Protein AF-A0A151T8T0-F1 (afdb_monomer)

Structure (mmCIF, N/CA/C/O backbone):
data_AF-A0A151T8T0-F1
#
_entry.id   AF-A0A151T8T0-F1
#
loop_
_atom_site.group_PDB
_atom_site.id
_atom_site.type_symbol
_atom_site.label_atom_id
_atom_site.label_alt_id
_atom_site.label_comp_id
_atom_site.label_asym_id
_atom_site.label_entity_id
_atom_site.label_seq_id
_atom_site.pdbx_PDB_ins_code
_atom_site.Cartn_x
_atom_site.Cartn_y
_atom_site.Cartn_z
_atom_site.occupancy
_atom_site.B_iso_or_equiv
_atom_site.auth_seq_id
_atom_site.auth_comp_id
_atom_site.auth_asym_id
_atom_site.auth_atom_id
_atom_site.pdbx_PDB_model_num
ATOM 1 N N . MET A 1 1 ? 5.980 0.068 -0.269 1.00 94.75 1 MET A N 1
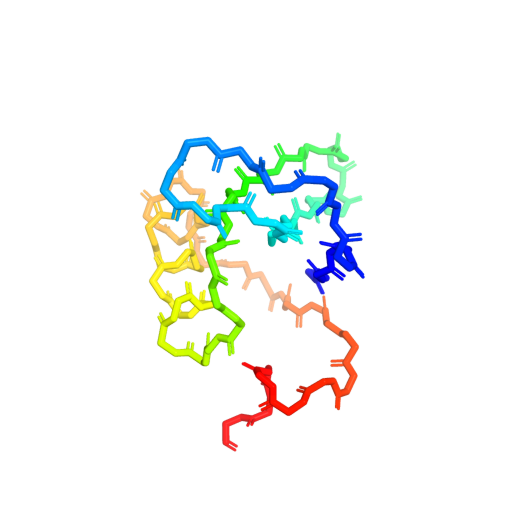ATOM 2 C CA . MET A 1 1 ? 4.657 0.145 0.372 1.00 94.75 1 MET A CA 1
ATOM 3 C C . MET A 1 1 ? 4.884 0.085 1.859 1.00 94.75 1 MET A C 1
ATOM 5 O O . MET A 1 1 ? 5.716 -0.700 2.291 1.00 94.75 1 MET A O 1
ATOM 9 N N . ASP A 1 2 ? 4.203 0.944 2.597 1.00 96.25 2 ASP A N 1
ATOM 10 C CA . ASP A 1 2 ? 4.414 1.102 4.029 1.00 96.25 2 ASP A CA 1
ATOM 11 C C . ASP A 1 2 ? 3.122 1.562 4.715 1.00 96.25 2 ASP A C 1
ATOM 13 O O . ASP A 1 2 ? 2.188 2.021 4.045 1.00 96.25 2 ASP A O 1
ATOM 17 N N . ILE A 1 3 ? 3.052 1.420 6.038 1.00 96.56 3 ILE A N 1
ATOM 18 C CA . ILE A 1 3 ? 1.923 1.866 6.850 1.00 96.56 3 ILE A CA 1
ATOM 19 C C . ILE A 1 3 ? 2.356 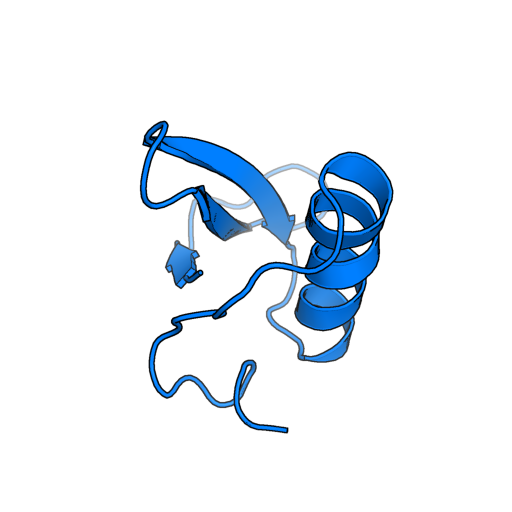2.989 7.777 1.00 96.56 3 ILE A C 1
ATOM 21 O O . ILE A 1 3 ? 3.209 2.825 8.641 1.00 96.56 3 ILE A O 1
ATOM 25 N N . LEU A 1 4 ? 1.670 4.118 7.657 1.00 96.38 4 LEU A N 1
ATOM 26 C CA . LEU A 1 4 ? 1.871 5.274 8.511 1.00 96.38 4 LEU A CA 1
ATOM 27 C C . LEU A 1 4 ? 0.828 5.296 9.631 1.00 96.38 4 LEU A C 1
ATOM 29 O O . LEU A 1 4 ? -0.365 5.079 9.387 1.00 96.38 4 LEU A O 1
ATOM 33 N N . GLY A 1 5 ? 1.263 5.628 10.846 1.00 95.00 5 GLY A N 1
ATOM 34 C CA . GLY A 1 5 ? 0.396 5.884 11.997 1.00 95.00 5 GLY A CA 1
ATOM 35 C C . GLY A 1 5 ? 0.875 5.206 13.287 1.00 95.00 5 GLY A C 1
ATOM 36 O O . GLY A 1 5 ? 1.987 4.684 13.333 1.00 95.00 5 GLY A O 1
ATOM 37 N N . PRO A 1 6 ? 0.036 5.192 14.341 1.00 94.19 6 PRO A N 1
ATOM 38 C CA . PRO A 1 6 ? -1.345 5.682 14.368 1.00 94.19 6 PRO A CA 1
ATOM 39 C C . PRO A 1 6 ? -1.457 7.219 14.410 1.00 94.19 6 PRO A C 1
ATOM 41 O O . PRO A 1 6 ? -0.724 7.890 15.127 1.00 94.19 6 PRO A O 1
ATOM 44 N N . PHE A 1 7 ? -2.424 7.764 13.673 1.00 96.19 7 PHE A N 1
ATOM 45 C CA . PHE A 1 7 ? -2.831 9.174 13.680 1.00 96.19 7 PHE A CA 1
ATOM 46 C C . PHE A 1 7 ? -4.063 9.397 14.574 1.00 96.19 7 PHE A C 1
ATOM 48 O O . PHE A 1 7 ? -4.735 8.422 14.938 1.00 96.19 7 PHE A O 1
ATOM 55 N N . PRO A 1 8 ? -4.415 10.658 14.910 1.00 97.00 8 PRO A N 1
ATOM 56 C CA . PRO A 1 8 ? -5.701 10.963 15.528 1.00 97.00 8 PRO A CA 1
ATOM 57 C C . PRO A 1 8 ? -6.854 10.346 14.717 1.00 97.00 8 PRO A C 1
ATOM 59 O O . PRO A 1 8 ? -6.904 10.528 13.498 1.00 97.00 8 PRO A O 1
ATOM 62 N N . PRO A 1 9 ? -7.758 9.583 15.357 1.00 94.44 9 PRO A N 1
ATOM 63 C CA . PRO A 1 9 ? -8.766 8.818 14.640 1.00 94.44 9 PRO A CA 1
ATOM 64 C C . PRO A 1 9 ? -9.778 9.740 13.957 1.00 94.44 9 PRO A C 1
ATOM 66 O O . PRO A 1 9 ? -10.391 10.598 14.592 1.00 94.44 9 PRO A O 1
ATOM 69 N N . ALA A 1 10 ? -9.996 9.515 12.664 1.00 94.44 10 ALA A N 1
ATOM 70 C CA . ALA A 1 10 ? -11.06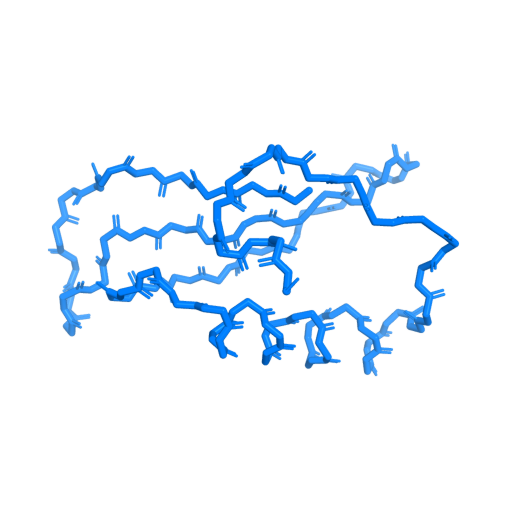1 10.156 11.904 1.00 94.44 10 ALA A CA 1
ATOM 71 C C . ALA A 1 10 ? -12.386 9.376 12.025 1.00 94.44 10 ALA A C 1
ATOM 73 O O . ALA A 1 10 ? -12.479 8.327 12.678 1.00 94.44 10 ALA A O 1
ATOM 74 N N . LYS A 1 11 ? -13.439 9.874 11.362 1.00 94.38 11 LYS A N 1
ATOM 75 C CA . LYS A 1 11 ? -14.736 9.184 11.269 1.00 94.38 11 LYS A CA 1
ATOM 76 C C . LYS A 1 11 ? -14.529 7.732 10.814 1.00 94.38 11 LYS A C 1
ATOM 78 O O . LYS A 1 11 ? -13.854 7.479 9.822 1.00 94.38 11 LYS A O 1
ATOM 83 N N . GLY A 1 12 ? -15.109 6.781 11.548 1.00 92.88 12 GLY A N 1
ATOM 84 C CA . GLY A 1 12 ? -14.935 5.347 11.280 1.00 92.88 12 GLY A CA 1
ATOM 85 C C . GLY A 1 12 ? -13.667 4.725 11.877 1.00 92.88 12 GLY A C 1
ATOM 86 O O . GLY A 1 12 ? -13.290 3.634 11.462 1.00 92.88 12 GLY A O 1
ATOM 87 N N . GLN A 1 13 ? -13.017 5.389 12.844 1.00 94.88 13 GLN A N 1
ATOM 88 C CA . GLN A 1 13 ? -11.801 4.902 13.521 1.00 94.88 13 GLN A CA 1
ATOM 89 C C . GLN A 1 13 ? -10.603 4.710 12.574 1.00 94.88 13 GLN A C 1
ATOM 91 O O . GLN A 1 13 ? -9.671 3.967 12.884 1.00 94.88 13 GLN A O 1
ATOM 96 N N . LEU A 1 14 ? -10.622 5.387 11.422 1.00 96.00 14 LEU A N 1
ATOM 97 C CA . LEU A 1 14 ? -9.515 5.421 10.472 1.00 96.00 14 LEU A CA 1
ATOM 98 C C . LEU A 1 14 ? -8.345 6.158 11.122 1.00 96.00 14 LEU A C 1
ATOM 100 O O . LEU A 1 14 ? -8.460 7.339 11.444 1.00 96.00 14 LEU A O 1
ATOM 104 N N . LYS A 1 15 ? -7.247 5.441 11.351 1.00 96.88 15 LYS A N 1
ATOM 105 C CA . LYS A 1 15 ? -6.083 5.955 12.087 1.00 96.88 15 LYS A CA 1
ATOM 106 C C . LYS A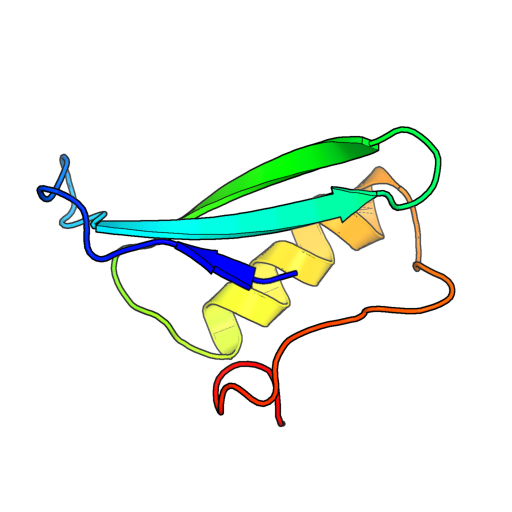 1 15 ? -4.746 5.565 11.468 1.00 96.88 15 LYS A C 1
ATOM 108 O O . LYS A 1 15 ? -3.707 5.939 11.995 1.00 96.88 15 LYS A O 1
ATOM 113 N N . PHE A 1 16 ? -4.757 4.823 10.368 1.00 96.94 16 PHE A N 1
ATOM 114 C CA . PHE A 1 16 ? -3.555 4.447 9.633 1.00 96.94 16 PHE A CA 1
ATOM 115 C C . PHE A 1 16 ? -3.696 4.838 8.165 1.00 96.94 16 PHE A C 1
ATOM 117 O O . PHE A 1 16 ? -4.813 4.892 7.653 1.00 96.94 16 PHE A O 1
ATOM 124 N N . PHE A 1 17 ? -2.576 5.044 7.482 1.00 96.38 17 PHE A N 1
ATOM 125 C CA . PHE A 1 17 ? -2.528 5.137 6.024 1.00 96.38 17 PHE A CA 1
ATOM 126 C C . PHE A 1 17 ? -1.662 4.014 5.476 1.00 96.38 17 PHE A C 1
ATOM 128 O O . PHE A 1 17 ? -0.508 3.894 5.868 1.00 96.38 17 PHE A O 1
ATOM 135 N N . LEU A 1 18 ? -2.200 3.218 4.558 1.00 96.75 18 LEU A N 1
ATOM 136 C CA . LEU A 1 18 ? -1.399 2.335 3.720 1.00 96.75 18 LEU A CA 1
ATOM 137 C C . LEU A 1 18 ? -0.983 3.113 2.479 1.00 96.75 18 LEU A C 1
ATOM 139 O O . LEU A 1 18 ? -1.843 3.616 1.756 1.00 96.75 18 LEU A O 1
ATOM 143 N N . VAL A 1 19 ? 0.321 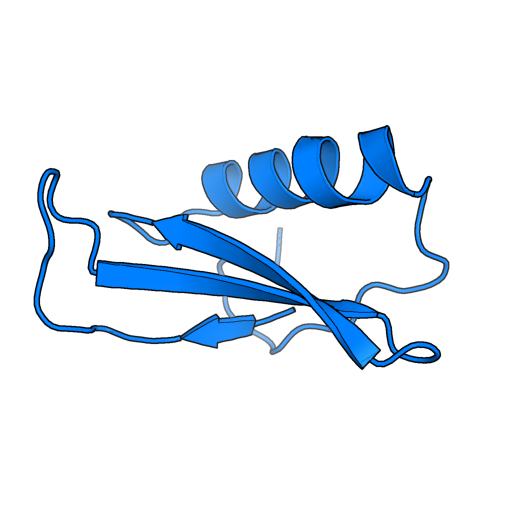3.217 2.253 1.00 97.00 19 VAL A N 1
ATOM 144 C CA . VAL A 1 19 ? 0.896 4.044 1.196 1.00 97.00 19 VAL A CA 1
ATOM 145 C C . VAL A 1 19 ? 1.756 3.186 0.279 1.00 97.00 19 VAL A C 1
ATOM 147 O O . VAL A 1 19 ? 2.619 2.430 0.726 1.00 97.00 19 VAL A O 1
ATOM 150 N N . ALA A 1 20 ? 1.550 3.320 -1.025 1.00 96.75 20 ALA A N 1
ATOM 151 C CA . ALA A 1 20 ? 2.447 2.825 -2.054 1.00 96.75 20 ALA A CA 1
ATOM 152 C C . ALA A 1 20 ? 2.961 4.005 -2.875 1.00 96.75 20 ALA A C 1
ATOM 154 O O . ALA A 1 20 ? 2.208 4.911 -3.218 1.00 96.75 20 ALA A O 1
ATOM 155 N N . VAL A 1 21 ? 4.254 3.981 -3.177 1.00 96.38 21 VAL A N 1
ATOM 156 C CA . VAL A 1 21 ? 4.900 4.998 -4.000 1.00 96.38 21 VAL A CA 1
ATOM 157 C C . VAL A 1 21 ? 5.488 4.291 -5.204 1.00 96.38 21 VAL A C 1
ATOM 159 O O . VAL A 1 21 ? 6.267 3.349 -5.038 1.00 96.38 21 VAL A O 1
ATOM 162 N N . ASP A 1 22 ? 5.106 4.729 -6.399 1.00 95.00 22 ASP A N 1
ATOM 163 C CA . ASP A 1 22 ? 5.772 4.300 -7.618 1.00 95.00 22 ASP A CA 1
ATOM 164 C C . ASP A 1 22 ? 7.219 4.800 -7.608 1.00 95.00 22 ASP A C 1
ATOM 166 O O . ASP A 1 22 ? 7.497 5.980 -7.374 1.00 95.00 22 ASP A O 1
ATOM 170 N N . TYR A 1 23 ? 8.163 3.892 -7.839 1.00 93.31 23 TYR A N 1
ATOM 171 C CA . TYR A 1 23 ? 9.575 4.193 -7.643 1.00 93.31 23 TYR A CA 1
ATOM 172 C C . TYR A 1 23 ? 10.092 5.242 -8.636 1.00 93.31 23 TYR A C 1
ATOM 174 O O . TYR A 1 23 ? 10.902 6.090 -8.243 1.00 93.31 23 TYR A O 1
ATOM 182 N N . PHE A 1 24 ? 9.618 5.194 -9.887 1.00 91.12 24 PHE A N 1
ATOM 183 C CA . PHE A 1 24 ? 10.101 6.035 -10.982 1.00 91.12 24 PHE A CA 1
ATOM 184 C C . PHE A 1 24 ? 9.446 7.415 -10.971 1.00 91.12 24 PHE A C 1
ATOM 186 O O . PHE A 1 24 ? 10.128 8.428 -10.848 1.00 91.12 24 PHE A O 1
ATOM 193 N N . THR A 1 25 ? 8.117 7.457 -11.040 1.00 94.69 25 THR A N 1
ATOM 194 C CA . THR A 1 25 ? 7.352 8.709 -11.128 1.00 94.69 25 THR A CA 1
ATOM 195 C C . THR A 1 25 ? 7.198 9.415 -9.784 1.00 94.69 25 THR A C 1
ATOM 197 O O . THR A 1 25 ? 6.778 10.568 -9.748 1.00 94.69 25 THR A O 1
ATOM 200 N N . LYS A 1 26 ? 7.507 8.725 -8.675 1.00 93.44 26 LYS A N 1
ATOM 201 C CA . LYS A 1 26 ? 7.189 9.158 -7.305 1.00 93.44 26 LYS A CA 1
ATOM 202 C C . LYS A 1 26 ? 5.690 9.362 -7.068 1.00 93.44 26 LYS A C 1
ATOM 204 O O . LYS A 1 26 ? 5.313 10.012 -6.095 1.00 93.44 26 LYS A O 1
ATOM 209 N N . TRP A 1 27 ? 4.834 8.790 -7.919 1.00 95.31 27 TRP A N 1
ATOM 210 C CA . TRP A 1 27 ? 3.387 8.833 -7.743 1.00 95.31 27 TRP A CA 1
ATOM 211 C C . TRP A 1 27 ? 2.971 8.115 -6.459 1.00 95.31 27 TRP A C 1
ATOM 213 O O . TRP A 1 27 ? 3.434 7.007 -6.191 1.00 95.31 27 TRP A O 1
ATOM 223 N N . ILE A 1 28 ? 2.086 8.734 -5.676 1.00 95.50 28 ILE A N 1
ATOM 224 C CA . ILE A 1 28 ? 1.662 8.226 -4.369 1.00 95.50 28 I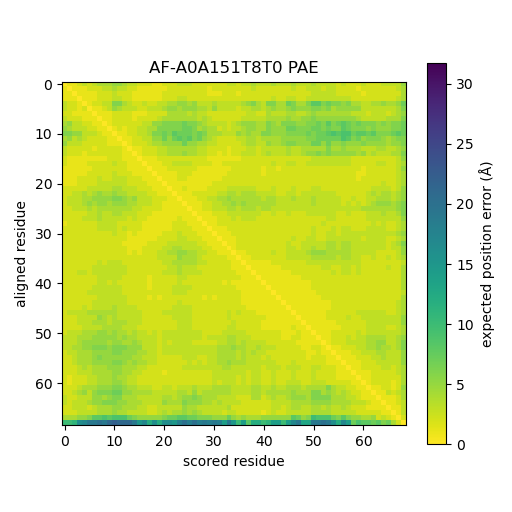LE A CA 1
ATOM 225 C C . ILE A 1 28 ? 0.218 7.735 -4.452 1.00 95.50 28 ILE A C 1
ATOM 227 O O . ILE A 1 28 ? -0.694 8.491 -4.774 1.00 95.50 28 ILE A O 1
ATOM 231 N N . GLU A 1 29 ? 0.003 6.480 -4.076 1.00 96.38 29 GLU A N 1
ATOM 232 C CA . GLU A 1 29 ? -1.313 5.915 -3.792 1.00 96.38 29 GLU A CA 1
ATOM 233 C C . GLU A 1 29 ? -1.434 5.695 -2.284 1.00 96.38 29 GLU A C 1
ATOM 235 O O . GLU A 1 29 ? -0.599 5.021 -1.680 1.00 96.38 29 GLU A O 1
ATOM 240 N N . ALA A 1 30 ? -2.475 6.249 -1.664 1.00 95.94 30 ALA A N 1
ATOM 241 C CA . ALA A 1 30 ? -2.701 6.141 -0.227 1.00 95.94 30 ALA A CA 1
ATOM 242 C C . ALA A 1 30 ? -4.151 5.749 0.075 1.00 95.94 30 ALA A C 1
ATOM 244 O O . ALA A 1 30 ? -5.087 6.251 -0.547 1.00 95.94 30 ALA A O 1
ATOM 245 N N . CYS A 1 31 ? -4.343 4.870 1.058 1.00 95.19 31 CYS A N 1
ATOM 246 C CA . CYS A 1 31 ? -5.659 4.446 1.525 1.00 95.19 31 CYS A CA 1
ATOM 247 C C . CYS A 1 31 ? -5.734 4.509 3.058 1.00 95.19 31 CYS A C 1
ATOM 249 O O . CYS A 1 31 ? -4.854 3.960 3.729 1.00 95.19 31 CYS A O 1
ATOM 251 N N . PRO A 1 32 ? -6.758 5.160 3.639 1.00 96.12 32 PRO A N 1
ATOM 252 C CA . PRO A 1 32 ? -6.942 5.172 5.082 1.00 96.12 32 PRO A CA 1
ATOM 253 C C . PRO A 1 32 ? -7.460 3.817 5.585 1.00 96.12 32 PRO A C 1
ATOM 255 O O . PRO A 1 32 ? -8.360 3.219 4.995 1.00 96.12 32 PRO A O 1
ATOM 258 N N . LEU A 1 33 ? -6.942 3.357 6.723 1.00 96.19 33 LEU A N 1
ATOM 259 C CA . LEU A 1 33 ? -7.310 2.095 7.363 1.00 96.19 33 LEU A CA 1
ATOM 260 C C . LEU A 1 33 ? -7.685 2.301 8.837 1.00 96.19 33 LEU A C 1
ATOM 262 O O . LEU A 1 33 ? -7.031 3.037 9.579 1.00 96.19 33 LEU A O 1
ATOM 266 N N . ALA A 1 34 ? -8.722 1.590 9.286 1.00 95.62 34 ALA A N 1
ATOM 267 C CA . ALA A 1 34 ? -9.080 1.513 10.707 1.00 95.62 34 ALA A CA 1
ATOM 268 C C . ALA A 1 34 ? -8.243 0.461 11.453 1.00 95.62 34 ALA A C 1
ATOM 270 O O . ALA A 1 34 ? -7.889 0.632 12.622 1.00 95.62 34 ALA A O 1
ATOM 271 N N . LYS A 1 35 ? -7.917 -0.639 10.764 1.00 94.75 35 LYS A N 1
ATOM 272 C CA . LYS A 1 35 ? -7.115 -1.755 11.273 1.00 94.75 35 LYS A CA 1
ATOM 273 C C . LYS A 1 35 ? -6.102 -2.192 10.220 1.00 94.75 35 LYS A C 1
ATOM 275 O O . LYS A 1 35 ? -6.430 -2.261 9.035 1.00 94.75 35 LYS A O 1
ATOM 280 N N . ILE A 1 36 ? -4.899 -2.520 10.679 1.00 94.38 36 ILE A N 1
ATOM 281 C CA . ILE A 1 36 ? -3.834 -3.095 9.859 1.00 94.38 36 ILE A CA 1
ATOM 282 C C . ILE A 1 36 ? -4.086 -4.599 9.763 1.00 94.38 36 ILE A C 1
ATOM 284 O O . ILE A 1 36 ? -3.978 -5.308 10.761 1.00 94.38 36 ILE A O 1
ATOM 288 N N . THR A 1 37 ? -4.468 -5.076 8.583 1.00 94.88 37 THR A N 1
ATOM 289 C CA . THR A 1 37 ? -4.689 -6.501 8.307 1.00 94.88 37 THR A CA 1
ATOM 290 C C . THR A 1 37 ? -4.133 -6.845 6.932 1.00 94.88 37 THR A C 1
ATOM 292 O O . THR A 1 37 ? -4.165 -6.011 6.025 1.00 94.88 37 THR A O 1
ATOM 295 N N . THR A 1 38 ? -3.669 -8.081 6.758 1.00 94.81 38 THR A N 1
ATOM 296 C CA . THR A 1 38 ? -3.169 -8.584 5.470 1.00 94.81 38 THR A CA 1
ATOM 297 C C . THR A 1 38 ? -4.241 -8.507 4.377 1.00 94.81 38 THR A C 1
ATOM 299 O O . THR A 1 38 ? -3.950 -8.105 3.257 1.00 94.81 38 THR A O 1
ATOM 302 N N . ASP A 1 39 ? -5.506 -8.783 4.711 1.00 95.44 39 ASP A N 1
ATOM 303 C CA . ASP A 1 39 ? -6.644 -8.649 3.786 1.00 95.44 39 ASP A CA 1
ATOM 304 C C . ASP A 1 39 ? -6.824 -7.206 3.273 1.00 95.44 39 ASP A C 1
ATOM 306 O O . ASP A 1 39 ? -7.013 -6.990 2.076 1.00 95.44 39 ASP A O 1
ATOM 310 N N . ASN A 1 40 ? -6.693 -6.200 4.147 1.00 94.75 40 ASN A N 1
ATOM 311 C CA . ASN A 1 40 ? -6.775 -4.796 3.736 1.00 94.75 40 ASN A CA 1
ATOM 312 C C . ASN A 1 40 ? -5.614 -4.410 2.810 1.00 94.75 40 ASN A C 1
ATOM 314 O O . ASN A 1 40 ? -5.824 -3.673 1.844 1.00 94.75 40 ASN A O 1
ATOM 318 N N . VAL A 1 41 ? -4.409 -4.922 3.083 1.00 95.25 41 VAL A N 1
ATOM 319 C CA . VAL A 1 41 ? -3.232 -4.715 2.229 1.00 95.25 41 VAL A CA 1
ATOM 320 C C . VAL A 1 41 ? -3.458 -5.336 0.852 1.00 95.25 41 VAL A C 1
ATOM 322 O O . VAL A 1 41 ? -3.339 -4.634 -0.147 1.00 95.25 41 VAL A O 1
ATOM 325 N N . GLN A 1 42 ? -3.876 -6.603 0.787 1.00 95.19 42 GLN A N 1
ATOM 326 C CA . GLN A 1 42 ? -4.151 -7.300 -0.475 1.00 95.19 42 GLN A CA 1
ATOM 327 C C . GLN A 1 42 ? -5.241 -6.598 -1.293 1.00 95.19 42 GLN A C 1
ATOM 329 O O . GLN A 1 42 ? -5.069 -6.374 -2.492 1.00 95.19 42 GLN A O 1
ATOM 334 N N . LYS A 1 43 ? -6.342 -6.182 -0.652 1.00 95.75 43 LYS A N 1
ATOM 335 C CA . LYS A 1 43 ? -7.418 -5.426 -1.313 1.00 95.75 43 LYS A CA 1
ATOM 336 C C . LYS A 1 43 ? -6.912 -4.122 -1.911 1.00 95.75 43 LYS A C 1
ATOM 338 O O . LYS A 1 43 ? -7.258 -3.807 -3.050 1.00 95.75 43 LYS A O 1
ATOM 343 N N . PHE A 1 44 ? -6.090 -3.381 -1.172 1.00 95.69 44 PHE A N 1
ATOM 344 C CA . PHE A 1 44 ? -5.463 -2.166 -1.678 1.00 95.69 44 PHE A CA 1
ATOM 345 C C . PHE A 1 44 ? -4.516 -2.462 -2.847 1.00 95.69 44 PHE A C 1
ATOM 347 O O . PHE A 1 44 ? -4.626 -1.816 -3.884 1.00 95.69 44 PHE A O 1
ATOM 354 N N . THR A 1 45 ? -3.639 -3.463 -2.739 1.00 95.31 45 THR A N 1
ATOM 355 C CA . THR A 1 45 ? -2.715 -3.833 -3.822 1.00 95.31 45 THR A CA 1
ATOM 356 C C . THR A 1 45 ? -3.467 -4.204 -5.097 1.00 95.31 45 THR A C 1
ATOM 358 O O . THR A 1 45 ? -3.180 -3.656 -6.160 1.00 95.31 45 THR A O 1
ATOM 361 N N . CYS A 1 46 ? -4.478 -5.068 -5.007 1.00 95.62 46 CYS A N 1
ATOM 362 C CA . CYS A 1 46 ? -5.254 -5.476 -6.172 1.00 95.62 46 CYS A CA 1
ATOM 363 C C . CYS A 1 46 ? -6.029 -4.298 -6.776 1.00 95.62 46 CYS A C 1
ATOM 365 O O . CYS A 1 46 ? -5.914 -4.038 -7.969 1.00 95.62 46 CYS A O 1
ATOM 367 N N . LYS A 1 47 ? -6.784 -3.550 -5.963 1.00 96.00 47 LYS A N 1
ATOM 368 C CA . LYS A 1 47 ? -7.698 -2.511 -6.460 1.00 96.00 47 LYS A CA 1
ATOM 369 C C . LYS A 1 47 ? -6.988 -1.225 -6.882 1.00 96.00 47 LYS A C 1
ATOM 371 O O . LYS A 1 47 ? -7.337 -0.645 -7.907 1.00 96.00 47 LYS A O 1
ATOM 376 N N . ASN A 1 48 ? -6.037 -0.750 -6.083 1.00 94.75 48 ASN A N 1
ATOM 377 C CA . ASN A 1 48 ? -5.408 0.555 -6.280 1.00 94.75 48 ASN A CA 1
ATOM 378 C C . ASN A 1 48 ? -4.125 0.480 -7.107 1.00 94.75 48 ASN A C 1
ATOM 380 O O . ASN A 1 48 ? -3.785 1.479 -7.732 1.00 94.75 48 ASN A O 1
ATOM 384 N N . ILE A 1 49 ? -3.441 -0.670 -7.137 1.00 94.19 49 ILE A N 1
ATOM 385 C CA . ILE A 1 49 ? -2.198 -0.842 -7.900 1.00 9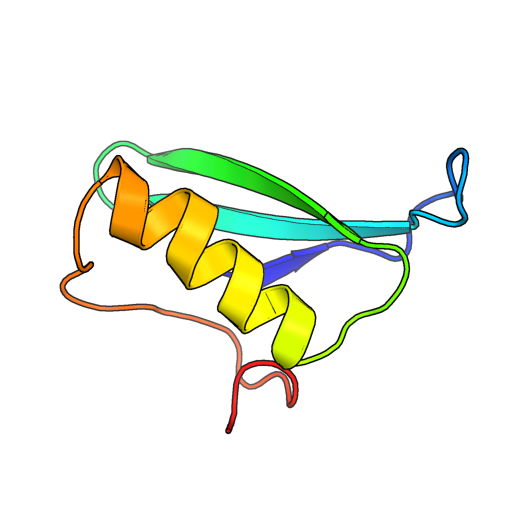4.19 49 ILE A CA 1
ATOM 386 C C . ILE A 1 49 ? -2.459 -1.687 -9.150 1.00 94.19 49 ILE A C 1
ATOM 388 O O . ILE A 1 49 ? -2.425 -1.155 -10.257 1.00 94.19 49 ILE A O 1
ATOM 392 N N . ILE A 1 50 ? -2.812 -2.967 -8.989 1.00 94.94 50 ILE A N 1
ATOM 393 C CA . ILE A 1 50 ? -2.882 -3.921 -10.110 1.00 94.94 50 ILE A CA 1
ATOM 394 C C . ILE A 1 50 ? -3.980 -3.557 -11.111 1.00 94.94 50 ILE A C 1
ATOM 396 O O . ILE A 1 50 ? -3.716 -3.456 -12.305 1.00 94.94 50 ILE A O 1
ATOM 400 N N . CYS A 1 51 ? -5.204 -3.310 -10.645 1.00 95.19 51 CYS A N 1
ATOM 401 C CA . CYS A 1 51 ? -6.329 -2.981 -11.521 1.00 95.19 51 CYS A CA 1
ATOM 402 C C . CYS A 1 51 ? -6.177 -1.633 -12.245 1.00 95.19 51 CYS A C 1
ATOM 404 O O . CYS A 1 51 ? -6.855 -1.418 -13.245 1.00 95.19 51 CYS A O 1
ATOM 406 N N . ARG A 1 52 ? -5.342 -0.715 -11.737 1.00 93.69 52 ARG A N 1
ATOM 407 C CA . ARG A 1 52 ? -5.196 0.645 -12.288 1.00 93.69 52 ARG A CA 1
ATOM 408 C C . ARG A 1 52 ? -3.955 0.808 -13.154 1.00 93.69 52 ARG A C 1
ATOM 410 O O . ARG A 1 52 ? -4.035 1.444 -14.198 1.00 93.69 52 ARG A O 1
ATOM 417 N N . PHE A 1 53 ? -2.831 0.255 -12.715 1.00 90.94 53 PHE A N 1
ATOM 418 C CA . PHE A 1 53 ? -1.522 0.453 -13.340 1.00 90.94 53 PHE A CA 1
ATOM 419 C C . PHE A 1 53 ? -0.937 -0.839 -13.922 1.00 90.94 53 PHE A C 1
ATOM 421 O O . PHE A 1 53 ? 0.055 -0.788 -14.642 1.00 90.94 53 PHE A O 1
ATOM 428 N N . GLY A 1 54 ? -1.552 -1.991 -13.641 1.00 94.25 54 GLY A N 1
ATOM 429 C CA . GLY A 1 54 ? -1.022 -3.305 -13.989 1.00 94.25 54 GLY A CA 1
ATOM 430 C C . GLY A 1 54 ? -0.153 -3.904 -12.884 1.00 94.25 54 GLY A C 1
ATOM 431 O O . GLY A 1 54 ? -0.003 -3.353 -11.792 1.00 94.25 54 GLY A O 1
ATOM 432 N N . ILE A 1 55 ? 0.397 -5.087 -13.156 1.00 94.88 55 ILE A N 1
ATOM 433 C CA . ILE A 1 55 ? 1.221 -5.819 -12.191 1.00 94.88 55 ILE A CA 1
ATOM 434 C C . ILE A 1 55 ? 2.587 -5.121 -12.080 1.00 94.88 55 ILE A C 1
ATOM 436 O O . ILE A 1 55 ? 3.288 -5.018 -13.089 1.00 94.88 55 ILE A O 1
ATOM 440 N N . PRO A 1 56 ? 2.989 -4.646 -10.886 1.00 93.69 56 PRO A N 1
ATOM 441 C CA . PRO A 1 56 ? 4.305 -4.050 -10.708 1.00 93.69 56 PRO A CA 1
ATOM 442 C C . PRO A 1 56 ? 5.396 -5.112 -10.875 1.00 93.69 56 PRO A C 1
ATOM 444 O O . PRO A 1 56 ? 5.205 -6.267 -10.501 1.00 93.69 56 PRO A O 1
ATOM 447 N N . HIS A 1 57 ? 6.565 -4.709 -11.380 1.00 94.94 57 HIS A N 1
ATOM 448 C CA . HIS A 1 57 ? 7.715 -5.612 -11.494 1.00 94.94 57 HIS A CA 1
ATOM 449 C C . HIS A 1 57 ? 8.170 -6.140 -10.124 1.00 94.94 57 HIS A C 1
ATOM 451 O O . HIS A 1 57 ? 8.401 -7.334 -9.964 1.00 94.94 57 HIS A O 1
ATOM 457 N N . SER A 1 58 ? 8.237 -5.247 -9.133 1.00 94.19 58 SER A N 1
ATOM 458 C CA . SER A 1 58 ? 8.603 -5.576 -7.757 1.00 94.19 58 SER A CA 1
ATOM 459 C C . SER A 1 58 ? 7.789 -4.737 -6.782 1.00 94.19 58 SER A C 1
ATOM 461 O O . SER A 1 58 ? 7.564 -3.547 -7.010 1.00 94.19 58 SER A O 1
ATOM 463 N N . LEU A 1 59 ? 7.392 -5.342 -5.664 1.00 93.62 59 LEU A N 1
ATOM 464 C CA . LEU A 1 59 ? 6.741 -4.657 -4.554 1.00 93.62 59 LEU A CA 1
ATOM 465 C C . LEU A 1 59 ? 7.672 -4.699 -3.340 1.00 93.62 59 LEU A C 1
ATOM 467 O O . LEU A 1 59 ? 7.905 -5.757 -2.769 1.00 93.62 59 LEU A O 1
ATOM 471 N N . VAL A 1 60 ? 8.231 -3.547 -2.974 1.00 94.62 60 VAL A N 1
ATOM 472 C CA . VAL A 1 60 ? 9.156 -3.429 -1.837 1.00 94.62 60 VAL A CA 1
ATOM 473 C C . VAL A 1 60 ? 8.382 -2.945 -0.617 1.00 94.62 60 VAL A C 1
ATOM 475 O O . VAL A 1 60 ? 7.731 -1.898 -0.685 1.00 94.62 60 VAL A O 1
ATOM 478 N N . THR A 1 61 ? 8.443 -3.685 0.487 1.00 95.81 61 THR A N 1
ATOM 479 C CA . THR A 1 61 ? 7.827 -3.339 1.780 1.00 95.81 61 THR A CA 1
ATOM 480 C C . THR A 1 61 ? 8.849 -3.450 2.900 1.00 95.81 61 THR A C 1
ATOM 482 O O . THR A 1 61 ? 9.958 -3.941 2.685 1.00 95.81 61 THR A O 1
ATOM 485 N N . ASP A 1 62 ? 8.481 -3.008 4.099 1.00 92.75 62 ASP A N 1
ATOM 486 C CA . ASP A 1 62 ? 9.189 -3.451 5.294 1.00 92.75 62 ASP A CA 1
ATOM 487 C C . ASP A 1 62 ? 8.868 -4.933 5.597 1.00 92.75 62 ASP A C 1
ATOM 489 O O . ASP A 1 62 ? 8.052 -5.574 4.926 1.00 92.75 62 ASP A O 1
ATOM 493 N N . ASN A 1 63 ? 9.511 -5.484 6.626 1.00 93.19 63 ASN A N 1
ATOM 494 C CA . ASN A 1 63 ? 9.267 -6.852 7.096 1.00 93.19 63 ASN A CA 1
ATOM 495 C C . ASN A 1 63 ? 8.064 -6.936 8.057 1.00 93.19 63 ASN A C 1
ATOM 497 O O . ASN A 1 63 ? 8.023 -7.788 8.949 1.00 93.19 63 ASN A O 1
ATOM 501 N N . GLY A 1 64 ? 7.097 -6.026 7.930 1.00 92.19 64 GLY A N 1
ATOM 502 C CA . GLY A 1 64 ? 5.876 -6.044 8.717 1.00 92.19 64 GLY A CA 1
ATOM 503 C C . GLY A 1 64 ? 5.066 -7.314 8.456 1.00 92.19 64 GLY A C 1
ATOM 504 O O . GLY A 1 64 ? 4.884 -7.736 7.316 1.00 92.19 64 GLY A O 1
ATOM 505 N N . LYS A 1 65 ? 4.521 -7.918 9.519 1.00 91.81 65 LYS A N 1
ATOM 506 C CA . LYS A 1 65 ? 3.735 -9.168 9.433 1.00 91.81 65 LYS A CA 1
ATOM 507 C C . LYS A 1 65 ? 2.529 -9.057 8.501 1.00 91.81 65 LYS A C 1
ATOM 509 O O . LYS A 1 65 ? 2.086 -10.046 7.944 1.00 91.81 65 LYS A O 1
ATOM 514 N N . GLN A 1 66 ? 1.990 -7.856 8.330 1.00 92.00 66 GLN A N 1
ATOM 515 C CA . GLN A 1 66 ? 0.896 -7.588 7.402 1.00 92.00 66 GLN A CA 1
ATOM 516 C C . GLN A 1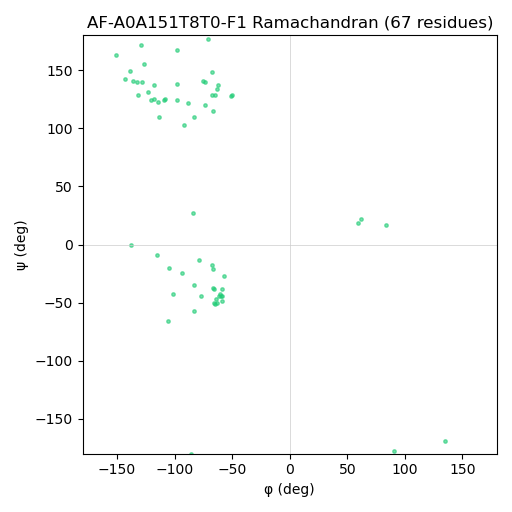 66 ? 1.283 -7.744 5.921 1.00 92.00 66 GLN A C 1
ATOM 518 O O . GLN A 1 66 ? 0.392 -7.832 5.079 1.00 92.00 66 GLN A O 1
ATOM 523 N N . PHE A 1 67 ? 2.582 -7.744 5.609 1.00 91.56 67 PHE A N 1
ATOM 524 C CA . PHE A 1 67 ? 3.132 -7.897 4.261 1.00 91.56 67 PHE A CA 1
ATOM 525 C C . PHE A 1 67 ? 3.733 -9.286 4.017 1.00 91.56 67 PHE A C 1
ATOM 527 O O . PHE A 1 67 ? 3.868 -9.697 2.868 1.00 91.56 67 PHE A O 1
ATOM 534 N N . ILE A 1 68 ? 4.068 -10.010 5.087 1.00 83.25 68 ILE A N 1
ATOM 535 C CA . ILE A 1 68 ? 4.593 -11.374 5.030 1.00 83.25 68 ILE A CA 1
ATOM 536 C C . ILE A 1 68 ? 3.398 -12.329 5.130 1.00 83.25 68 ILE A C 1
ATOM 538 O O . ILE A 1 68 ? 2.808 -12.472 6.201 1.00 83.25 68 ILE A O 1
ATOM 542 N N . ALA A 1 69 ? 3.007 -12.900 3.990 1.00 63.19 69 ALA A N 1
ATOM 543 C CA . ALA A 1 69 ? 1.959 -13.919 3.901 1.00 63.19 69 ALA A CA 1
ATOM 544 C C . ALA A 1 69 ? 2.400 -15.247 4.531 1.00 63.19 69 ALA A C 1
ATOM 546 O O . ALA A 1 69 ? 3.590 -15.60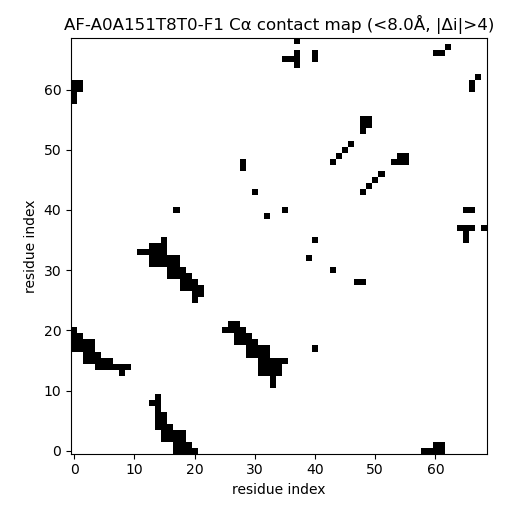5 4.373 1.00 63.19 69 ALA A O 1
#

Mean predicted aligned error: 2.88 Å

Solvent-accessible surface area (backbone atoms only — not comparable to full-atom values): 4231 Å² total; per-residue (Å²): 64,50,76,48,70,83,49,85,64,45,90,84,52,29,21,31,35,44,36,40,61,44,85,84,82,61,48,76,50,75,46,78,28,60,68,96,42,44,67,59,49,51,53,45,46,46,60,67,38,33,74,69,77,41,81,70,96,73,87,64,61,67,92,47,70,58,73,56,129

Organism: Cajanus cajan (NCBI:txid3821)

Radius of gyration: 12.05 Å; Cα contacts (8 Å, |Δi|>4): 94; chains: 1; bounding box: 25×25×30 Å

Nearest PDB structures (foldseek):
  2x74-assembly2_A  TM=8.839E-01  e=6.756E-03  Human spumaretrovirus
  1a5v-assembly1_A  TM=8.230E-01  e=8.893E-03  Rous sarcoma virus (strain Schmidt-Ruppin)
  5ejk-assembly1_B  TM=8.179E-01  e=9.525E-03  Rous sarcoma virus - Prague C
  1cz9-assembly1_A-2  TM=8.199E-01  e=1.893E-02  Avian sarcoma virus
  7jn3-assembly1_E  TM=8.065E-01  e=1.893E-02  Rous sarcoma virus (strain Schmidt-Ruppin A)

InterPro domains:
  IPR001584 Integrase, catalytic core [PF00665] (1-68)
  IPR001584 Integrase, catalytic core [PS50994] (1-69)
  IPR012337 Ribonuclease H-like superfamily [SSF53098] (1-68)
  IPR036397 Ribonuclease H superfamily [G3DSA:3.30.420.10] (1-69)

Sequence (69 aa):
MDILGPFPPAKGQLKFFLVAVDYFTKWIEACPLAKITTDNVQKFTCKNIICRFGIPHSLVTDNGKQFIA

pLDDT: mean 94.23, std 4.26, range [63.19, 97.0]

Secondary structure (DSSP, 8-state):
-EEE-PPSP-TTS--EEEEEE-TTT--EEEEEESS--HHHHHHHIIIIIIHHH---S-----S-TTT--

Foldseek 3Di:
DEKDDQQDADPPQFRIKDWDADPPVRDIDIDTDNDLALVVVVCCCVPVPCVPPRDDPDDDYPPDPSPVD